Protein AF-A0A1M2V2G9-F1 (afdb_monomer_lite)

Radius of gyration: 17.36 Å; chains: 1; bounding box: 31×29×55 Å

InterPro domains:
  IPR047151 Zinc phosphodiesterase ELAC protein 2-like [PTHR12553] (1-68)

Foldseek 3Di:
DQDQAAEDEDDDDPDDADDDDDPPDPDDVRDHLYAYDDPPDDDDRVCSNVRVVCSVVVRVVSVVVPPPDDPPPPVVVVD

pLDDT: mean 75.89, std 16.1, range [44.34, 96.0]

Sequence (79 aa):
MNAQNVLLTHFSARYPGMPPRRGDGPSAGGDPVVGIAFDFTRLRLGDMWKLNAYLPAIHQMFDEFGEEDPMEIDLTKLQ

Secondary structure (DSSP, 8-state):
---SEEEE-----SS--PPPPPP-----TT--EEEE--TT----GGGTTHHHHHHHHHHHHHHHHTTS------GGGG-

Organism: Trametes pubescens (NCBI:txid154538)

Structure (mmCIF, N/CA/C/O backbone):
data_AF-A0A1M2V2G9-F1
#
_entry.id   AF-A0A1M2V2G9-F1
#
loop_
_atom_site.group_PDB
_atom_site.id
_atom_site.type_symbol
_atom_site.label_atom_id
_atom_site.label_alt_id
_atom_site.label_comp_id
_atom_site.label_asym_id
_atom_site.label_entity_id
_atom_site.label_seq_id
_atom_site.pdbx_PDB_ins_code
_atom_site.Cartn_x
_atom_site.Cartn_y
_atom_site.Cartn_z
_atom_site.occupancy
_atom_site.B_iso_or_equiv
_atom_site.auth_seq_id
_atom_site.auth_comp_id
_atom_site.auth_asym_id
_atom_site.auth_atom_id
_atom_site.pdbx_PDB_model_num
ATOM 1 N N . MET A 1 1 ? -8.764 12.252 11.677 1.00 67.00 1 MET A N 1
ATOM 2 C CA . MET A 1 1 ? -9.459 10.960 11.476 1.00 67.00 1 MET A CA 1
ATOM 3 C C . MET A 1 1 ? -8.848 9.949 12.437 1.00 67.00 1 MET A C 1
ATOM 5 O O . MET A 1 1 ? -7.633 9.859 12.460 1.00 67.00 1 MET A O 1
ATOM 9 N N . ASN A 1 2 ? -9.649 9.245 13.244 1.00 86.00 2 ASN A N 1
ATOM 10 C CA . ASN A 1 2 ? -9.185 8.226 14.203 1.00 86.00 2 ASN A CA 1
ATOM 11 C C . ASN A 1 2 ? -9.341 6.813 13.608 1.00 86.00 2 ASN A C 1
ATOM 13 O O . ASN A 1 2 ? -10.028 5.956 14.162 1.00 86.00 2 ASN A O 1
ATOM 17 N N . ALA A 1 3 ? -8.830 6.622 12.390 1.00 89.75 3 ALA A N 1
ATOM 18 C CA . ALA A 1 3 ? -8.932 5.343 11.696 1.00 89.75 3 ALA A CA 1
ATOM 19 C C . ALA A 1 3 ? -7.937 4.351 12.308 1.00 89.75 3 ALA A C 1
ATOM 21 O O . ALA A 1 3 ? -6.816 4.734 12.605 1.00 89.75 3 ALA A O 1
ATOM 22 N N . GLN A 1 4 ? -8.331 3.087 12.467 1.00 90.00 4 GLN A N 1
ATOM 23 C CA . GLN A 1 4 ? -7.427 2.024 12.935 1.00 90.00 4 GLN A CA 1
ATOM 24 C C . GLN A 1 4 ? -6.601 1.421 11.792 1.00 90.00 4 GLN A C 1
ATOM 26 O O . GLN A 1 4 ? -5.510 0.906 12.010 1.00 90.00 4 GLN A O 1
ATOM 31 N N . ASN A 1 5 ? -7.129 1.485 10.569 1.00 91.69 5 ASN A N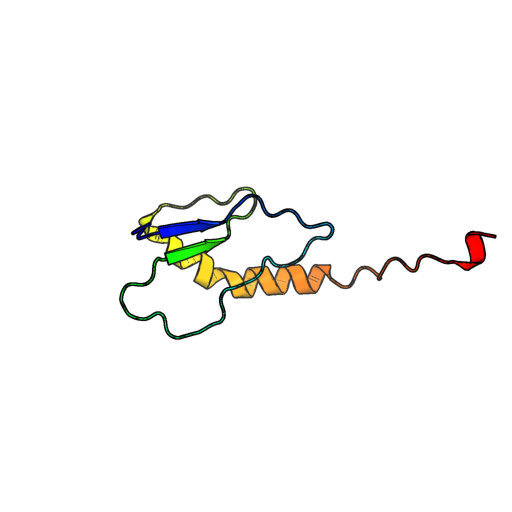 1
ATOM 32 C CA . ASN A 1 5 ? -6.499 0.968 9.365 1.00 91.69 5 ASN A CA 1
ATOM 33 C C . ASN A 1 5 ? -6.629 2.013 8.255 1.00 91.69 5 ASN A C 1
ATOM 35 O O . ASN A 1 5 ? -7.708 2.578 8.060 1.00 91.69 5 ASN A O 1
ATOM 39 N N . VAL A 1 6 ? -5.543 2.263 7.531 1.00 92.25 6 VAL A N 1
ATOM 40 C CA . VAL A 1 6 ? -5.477 3.222 6.425 1.00 92.25 6 VAL A CA 1
ATOM 41 C C . VAL A 1 6 ? -4.889 2.511 5.214 1.00 92.25 6 VAL A C 1
ATOM 43 O O . VAL A 1 6 ? -3.744 2.069 5.245 1.00 92.25 6 VAL A O 1
ATOM 46 N N . LEU A 1 7 ? -5.679 2.391 4.147 1.00 92.12 7 LEU A N 1
ATOM 47 C CA . LEU A 1 7 ? -5.233 1.825 2.877 1.00 92.12 7 LEU A CA 1
ATOM 48 C C . LEU A 1 7 ? -4.978 2.963 1.890 1.00 92.12 7 LEU A C 1
ATOM 50 O O . LEU A 1 7 ? -5.906 3.673 1.503 1.00 92.12 7 LEU A O 1
ATOM 54 N N . LEU A 1 8 ? -3.719 3.142 1.506 1.00 91.31 8 LEU A N 1
ATOM 55 C CA . LEU A 1 8 ? -3.300 4.123 0.514 1.00 91.31 8 LEU A CA 1
ATOM 56 C C . LEU A 1 8 ? -3.390 3.497 -0.878 1.00 91.31 8 LEU A C 1
ATOM 58 O O . LEU A 1 8 ? -2.937 2.375 -1.090 1.00 91.31 8 LEU A O 1
ATOM 62 N N . THR A 1 9 ? -3.987 4.215 -1.820 1.00 91.94 9 THR A N 1
ATOM 63 C CA . THR A 1 9 ? -4.233 3.748 -3.188 1.00 91.94 9 THR A CA 1
ATOM 64 C C . THR A 1 9 ? -4.171 4.925 -4.161 1.00 91.94 9 THR A C 1
ATOM 66 O O . THR A 1 9 ? -4.020 6.070 -3.733 1.00 91.94 9 THR A O 1
ATOM 69 N N . HIS A 1 10 ? -4.327 4.646 -5.457 1.00 91.00 10 HIS A N 1
ATOM 70 C CA . HIS A 1 10 ? -4.406 5.647 -6.520 1.00 91.00 10 HIS A CA 1
ATOM 71 C C . HIS A 1 10 ? -3.130 6.509 -6.626 1.00 91.00 10 HIS A C 1
ATOM 73 O O . HIS A 1 10 ? -3.174 7.740 -6.690 1.00 91.00 10 HIS A O 1
ATOM 79 N N . PHE A 1 11 ? -1.968 5.851 -6.643 1.00 85.75 11 PHE A N 1
ATOM 80 C CA . PHE A 1 11 ? -0.676 6.505 -6.836 1.00 85.75 11 PHE A CA 1
ATOM 81 C C . PHE A 1 11 ? -0.468 6.860 -8.311 1.00 85.75 11 PHE A C 1
ATOM 83 O O . PHE A 1 11 ? -0.490 5.988 -9.174 1.00 85.75 11 PHE A O 1
ATOM 90 N N . SER A 1 12 ? -0.234 8.138 -8.608 1.00 81.81 12 SER A N 1
ATOM 91 C CA . SER A 1 12 ? 0.189 8.582 -9.936 1.00 81.81 12 SER A CA 1
ATOM 92 C C . SER A 1 12 ? 1.716 8.601 -10.005 1.00 81.81 12 SER A C 1
ATOM 94 O O . SER A 1 12 ? 2.348 9.449 -9.371 1.00 81.81 12 SER A O 1
ATOM 96 N N . ALA A 1 13 ? 2.307 7.698 -10.781 1.00 73.62 13 ALA A N 1
ATOM 97 C CA . ALA A 1 13 ? 3.737 7.683 -11.071 1.00 73.62 13 ALA A CA 1
ATOM 98 C C . ALA A 1 13 ? 3.959 7.609 -12.587 1.00 73.62 13 ALA A C 1
ATOM 100 O O . ALA A 1 13 ? 3.194 6.964 -13.301 1.00 73.62 13 ALA A O 1
ATOM 101 N N . ARG A 1 14 ? 4.987 8.307 -13.084 1.00 69.12 14 ARG A N 1
ATOM 1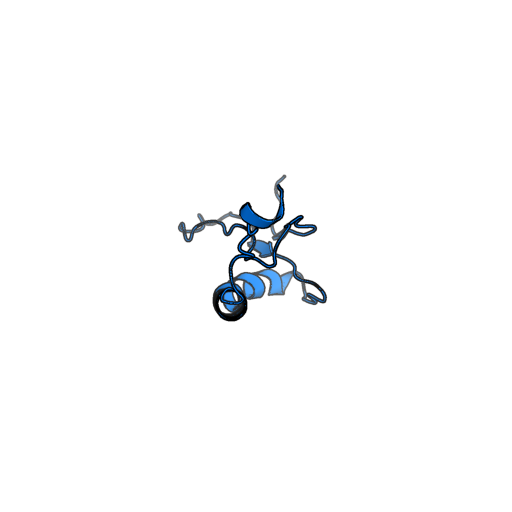02 C CA . ARG A 1 14 ? 5.341 8.313 -14.515 1.00 69.12 14 ARG A CA 1
ATOM 103 C C . ARG A 1 14 ? 6.122 7.063 -14.931 1.00 69.12 14 ARG A C 1
ATOM 105 O O . ARG A 1 14 ? 6.060 6.680 -16.090 1.00 69.12 14 ARG A O 1
ATOM 112 N N . TYR A 1 15 ? 6.816 6.444 -13.980 1.00 68.25 15 TYR A N 1
ATOM 113 C CA . TYR A 1 15 ? 7.582 5.213 -14.147 1.00 68.25 15 TYR A CA 1
ATOM 114 C C . TYR A 1 15 ? 7.213 4.236 -13.026 1.00 68.25 15 TYR A C 1
ATOM 116 O O . TYR A 1 15 ? 6.845 4.700 -11.938 1.00 68.25 15 TYR A O 1
ATOM 124 N N . PRO A 1 16 ? 7.283 2.916 -13.273 1.00 66.44 16 PRO A N 1
ATOM 125 C CA . PRO A 1 16 ? 7.103 1.922 -12.226 1.00 66.44 16 PRO A CA 1
ATOM 126 C C . PRO A 1 16 ? 8.183 2.139 -11.165 1.00 66.44 16 PRO A C 1
ATOM 128 O O . PRO A 1 16 ? 9.374 2.062 -11.438 1.00 66.44 16 PRO A O 1
ATOM 131 N N . GLY A 1 17 ? 7.757 2.483 -9.958 1.00 71.00 17 GLY A N 1
ATOM 132 C CA . GLY A 1 17 ? 8.647 2.773 -8.849 1.00 71.00 17 GLY A CA 1
ATOM 133 C C . GLY A 1 17 ? 7.905 2.590 -7.541 1.00 71.00 17 GLY A C 1
ATOM 134 O O . GLY A 1 17 ? 6.677 2.721 -7.482 1.00 71.00 17 GLY A O 1
ATOM 135 N N . MET A 1 18 ? 8.650 2.269 -6.491 1.00 78.44 18 MET A N 1
ATOM 136 C CA . MET A 1 18 ? 8.052 2.028 -5.190 1.00 78.44 18 MET A CA 1
ATOM 137 C C . MET A 1 18 ? 7.377 3.307 -4.657 1.00 78.44 18 MET A C 1
ATOM 139 O O . MET A 1 18 ? 8.022 4.358 -4.596 1.00 78.44 18 MET A O 1
ATOM 143 N N . PRO A 1 19 ? 6.103 3.250 -4.220 1.00 73.25 19 PRO A N 1
ATOM 144 C CA . PRO A 1 19 ? 5.471 4.382 -3.556 1.00 73.25 19 PRO A CA 1
ATOM 145 C C . PRO A 1 19 ? 6.204 4.741 -2.249 1.00 73.25 19 PRO A C 1
ATOM 147 O O . PRO A 1 19 ? 6.746 3.856 -1.580 1.00 73.25 19 PRO A O 1
ATOM 150 N N . PRO A 1 20 ? 6.206 6.021 -1.835 1.00 68.69 20 PRO A N 1
ATOM 151 C CA . PRO A 1 20 ? 6.931 6.462 -0.649 1.00 68.69 20 PRO A CA 1
ATOM 152 C C . PRO A 1 20 ? 6.461 5.720 0.609 1.00 68.69 20 PRO A C 1
ATOM 154 O O . PRO A 1 20 ? 5.280 5.736 0.968 1.00 68.69 20 PRO A O 1
ATOM 157 N N . ARG A 1 21 ? 7.409 5.080 1.298 1.00 68.12 21 ARG A N 1
ATOM 158 C CA . ARG A 1 21 ? 7.182 4.359 2.555 1.00 68.12 21 ARG A CA 1
ATOM 159 C C . ARG A 1 21 ? 7.280 5.329 3.737 1.00 68.12 21 ARG A C 1
ATOM 161 O O . ARG A 1 21 ? 8.144 6.205 3.761 1.00 68.12 21 ARG A O 1
ATOM 168 N N . ARG A 1 22 ? 6.446 5.146 4.766 1.00 63.91 22 ARG A N 1
ATOM 169 C CA . ARG A 1 22 ? 6.762 5.698 6.095 1.00 63.91 22 ARG A CA 1
ATOM 170 C C . ARG A 1 22 ? 8.023 4.999 6.612 1.00 63.91 22 ARG A C 1
ATOM 172 O O . ARG A 1 22 ? 8.076 3.775 6.599 1.00 63.91 22 ARG A O 1
ATOM 179 N N . GLY A 1 23 ? 9.019 5.767 7.049 1.00 57.66 23 GLY A N 1
ATOM 180 C CA . GLY A 1 23 ? 10.234 5.205 7.644 1.00 57.66 23 GLY A CA 1
ATOM 181 C C . GLY A 1 23 ? 9.919 4.280 8.822 1.00 57.66 23 GLY A C 1
ATOM 182 O O . GLY A 1 23 ? 8.874 4.427 9.459 1.00 57.66 23 GLY A O 1
ATOM 183 N N . ASP A 1 24 ? 10.836 3.354 9.109 1.00 54.25 24 ASP A N 1
ATOM 184 C CA . ASP A 1 24 ? 10.748 2.340 10.174 1.00 54.25 24 ASP A CA 1
ATOM 185 C C . ASP A 1 24 ? 10.898 2.943 11.582 1.00 54.25 24 ASP A C 1
ATOM 187 O O . ASP A 1 24 ? 11.650 2.458 12.427 1.00 54.25 24 ASP A O 1
ATOM 191 N N . GLY A 1 25 ? 10.206 4.051 11.838 1.00 52.19 25 GLY A N 1
ATOM 192 C CA . GLY A 1 25 ? 10.072 4.599 13.173 1.00 52.19 25 GLY A CA 1
ATOM 193 C C . GLY A 1 25 ? 9.250 3.640 14.036 1.00 52.19 25 GLY A C 1
ATOM 194 O O . GLY A 1 25 ? 8.308 3.022 13.531 1.00 52.19 25 GLY A O 1
ATOM 195 N N . PRO A 1 26 ? 9.575 3.497 15.331 1.00 47.47 26 PRO A N 1
ATOM 196 C CA . PRO A 1 26 ? 8.766 2.698 16.236 1.00 47.47 26 PRO A CA 1
AT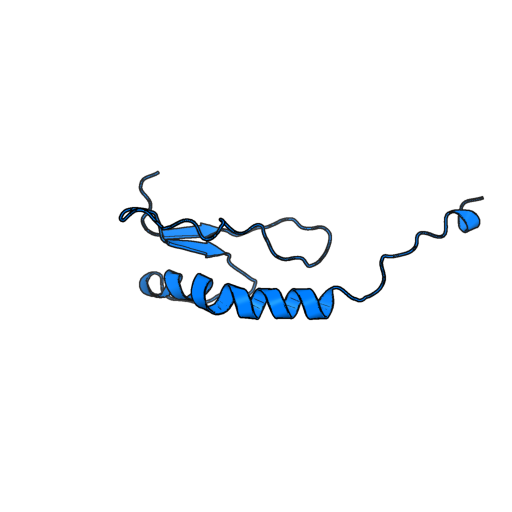OM 197 C C . PRO A 1 26 ? 7.336 3.231 16.202 1.00 47.47 26 PRO A C 1
ATOM 199 O O . PRO A 1 26 ? 7.099 4.396 16.521 1.00 47.47 26 PRO A O 1
ATOM 202 N N . SER A 1 27 ? 6.393 2.384 15.788 1.00 56.72 27 SER A N 1
ATOM 203 C CA . SER A 1 27 ? 4.978 2.716 15.868 1.00 56.72 27 SER A CA 1
ATOM 204 C C . SER A 1 27 ? 4.659 2.905 17.344 1.00 56.72 27 SER A C 1
ATOM 206 O O . SER A 1 27 ? 4.739 1.953 18.129 1.00 56.72 27 SER A O 1
ATOM 208 N N . ALA A 1 28 ? 4.369 4.137 17.750 1.00 58.25 28 ALA A N 1
ATOM 209 C CA . ALA A 1 28 ? 3.896 4.373 19.099 1.00 58.25 28 ALA A CA 1
ATOM 210 C C . ALA A 1 28 ? 2.572 3.611 19.224 1.00 58.25 28 ALA A C 1
ATOM 212 O O . ALA A 1 28 ? 1.736 3.668 18.320 1.00 58.25 28 ALA A O 1
ATOM 213 N N . GLY A 1 29 ? 2.399 2.833 20.297 1.00 59.72 29 GLY A N 1
ATOM 214 C CA . GLY A 1 29 ? 1.177 2.057 20.506 1.00 59.72 29 GLY A CA 1
ATOM 215 C C . GLY A 1 29 ? -0.049 2.961 20.363 1.00 59.72 29 GLY A C 1
ATOM 216 O O . GLY A 1 29 ? -0.267 3.830 21.202 1.00 59.72 29 GLY A O 1
ATOM 217 N N . GLY A 1 30 ? -0.803 2.793 19.273 1.00 73.31 30 GLY A N 1
ATOM 218 C CA . GLY A 1 30 ? -1.907 3.683 18.901 1.00 73.31 30 GLY A CA 1
ATOM 219 C C . GLY A 1 30 ? -1.884 4.188 17.455 1.00 73.31 30 GLY A C 1
ATOM 220 O O . GLY A 1 30 ? -2.903 4.701 16.996 1.00 73.31 30 GLY A O 1
ATOM 221 N N . ASP A 1 31 ? -0.783 4.025 16.720 1.00 82.19 31 ASP A N 1
ATOM 222 C CA . ASP A 1 31 ? -0.755 4.363 15.294 1.00 82.19 31 ASP A CA 1
ATOM 223 C C . ASP A 1 31 ? -1.648 3.426 14.452 1.00 82.19 31 ASP A C 1
ATOM 225 O O . ASP A 1 31 ? -1.736 2.225 14.731 1.00 82.19 31 ASP A O 1
ATOM 229 N N . PRO A 1 32 ? -2.290 3.939 13.384 1.00 88.12 32 PRO A N 1
ATOM 230 C CA . PRO A 1 32 ? -3.039 3.105 12.456 1.00 88.12 32 PRO A CA 1
ATOM 231 C C . PRO A 1 32 ? -2.137 2.131 11.703 1.00 88.12 32 PRO A C 1
ATOM 233 O O . PRO A 1 32 ? -1.020 2.472 11.307 1.00 88.12 32 PRO A O 1
ATOM 236 N N . VAL A 1 33 ? -2.681 0.962 11.364 1.00 88.62 33 VAL A N 1
ATOM 237 C CA . VAL A 1 33 ? -2.070 0.085 10.362 1.00 88.62 33 VAL A CA 1
ATOM 238 C C . VAL A 1 33 ? -2.185 0.766 9.004 1.00 88.62 33 VAL A C 1
ATOM 240 O O . VAL A 1 33 ? -3.272 0.859 8.431 1.00 88.62 33 VAL A O 1
ATOM 243 N N . VAL A 1 34 ? -1.063 1.255 8.488 1.00 89.00 34 VAL A N 1
ATOM 244 C CA . VAL A 1 34 ? -0.985 1.844 7.150 1.00 89.00 34 VAL A CA 1
ATOM 245 C C . VAL A 1 34 ? -0.509 0.779 6.171 1.00 89.00 34 VAL A C 1
ATOM 247 O O . VAL A 1 34 ? 0.504 0.131 6.425 1.00 89.00 34 VAL A O 1
ATOM 250 N N . GLY A 1 35 ? -1.238 0.597 5.072 1.00 89.56 35 GLY A N 1
ATOM 251 C CA . GLY A 1 35 ? -0.868 -0.299 3.977 1.00 89.56 35 GL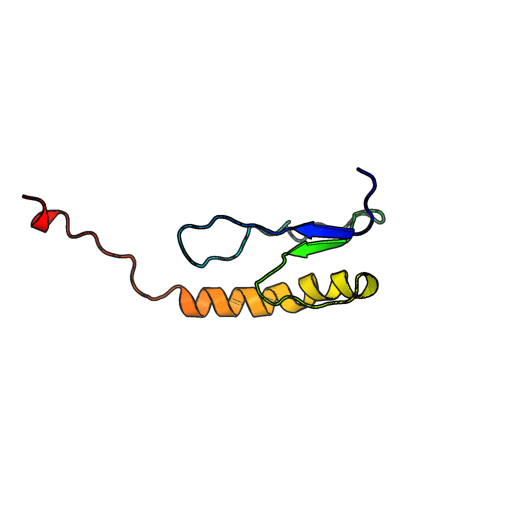Y A CA 1
ATOM 252 C C . GLY A 1 35 ? -0.958 0.400 2.623 1.00 89.56 35 GLY A C 1
ATOM 253 O O . GLY A 1 35 ? -1.757 1.319 2.443 1.00 89.56 35 GLY A O 1
ATOM 254 N N . ILE A 1 36 ? -0.145 -0.050 1.671 1.00 90.12 36 ILE A N 1
ATOM 255 C CA . ILE A 1 36 ? -0.146 0.403 0.275 1.00 90.12 36 ILE A CA 1
ATOM 256 C C . ILE A 1 36 ? -0.873 -0.657 -0.556 1.00 90.12 36 ILE A C 1
ATOM 258 O O . ILE A 1 36 ? -0.553 -1.842 -0.463 1.00 90.12 36 ILE A O 1
ATOM 262 N N . ALA A 1 37 ? -1.867 -0.243 -1.338 1.00 91.19 37 ALA A N 1
ATOM 263 C CA . ALA A 1 37 ? -2.551 -1.112 -2.283 1.00 91.19 37 ALA A CA 1
ATOM 264 C C . ALA A 1 37 ? -1.809 -1.134 -3.624 1.00 91.19 37 ALA A C 1
ATOM 266 O O . ALA A 1 37 ? -1.489 -0.083 -4.177 1.00 91.19 37 ALA A O 1
ATOM 267 N N . PHE A 1 38 ? -1.613 -2.338 -4.154 1.00 88.62 38 PHE A N 1
ATOM 268 C CA . PHE A 1 38 ? -1.230 -2.594 -5.542 1.00 88.62 38 PHE A CA 1
ATOM 269 C C . PHE A 1 38 ? -2.425 -3.151 -6.319 1.00 88.62 38 PHE A C 1
ATOM 271 O O . PHE A 1 38 ? -3.404 -3.617 -5.720 1.00 88.62 38 PHE A O 1
ATOM 278 N N . ASP A 1 39 ? -2.344 -3.153 -7.644 1.00 88.94 39 ASP A N 1
ATOM 279 C CA . ASP A 1 39 ? -3.375 -3.764 -8.477 1.00 88.94 39 ASP A CA 1
ATOM 280 C C . ASP A 1 39 ? -3.614 -5.223 -8.064 1.00 88.94 39 ASP A C 1
ATOM 282 O O . ASP A 1 39 ? -2.695 -5.957 -7.702 1.00 88.94 39 ASP A O 1
ATOM 286 N N . PHE A 1 40 ? -4.887 -5.622 -8.048 1.00 92.50 40 PHE A N 1
ATOM 287 C CA . PHE A 1 40 ? -5.346 -6.938 -7.582 1.00 92.50 40 PHE A CA 1
ATOM 288 C C . PHE A 1 40 ? -5.083 -7.269 -6.103 1.00 92.50 40 PHE A C 1
ATOM 290 O O . PHE A 1 40 ? -5.299 -8.408 -5.678 1.00 92.50 40 PHE A O 1
ATOM 297 N N . THR A 1 41 ? -4.707 -6.290 -5.278 1.00 91.94 41 THR A N 1
ATOM 298 C CA . THR A 1 41 ? -4.593 -6.483 -3.827 1.00 91.94 41 THR A CA 1
ATOM 299 C C . THR A 1 41 ? -5.931 -6.934 -3.229 1.00 91.94 41 THR A C 1
ATOM 301 O O . THR A 1 41 ? -6.919 -6.199 -3.233 1.00 91.94 41 THR A O 1
ATOM 304 N N . ARG A 1 42 ? -5.964 -8.153 -2.675 1.00 94.88 42 ARG A N 1
ATOM 305 C CA . ARG A 1 42 ? -7.130 -8.736 -1.997 1.00 94.88 42 ARG A CA 1
ATOM 306 C C . ARG A 1 42 ? -6.730 -9.256 -0.623 1.00 94.88 42 ARG A C 1
ATOM 308 O O . ARG A 1 42 ? -5.971 -10.211 -0.509 1.00 94.88 42 ARG A O 1
ATOM 315 N N . LEU A 1 43 ? -7.298 -8.669 0.424 1.00 93.25 43 LEU A N 1
ATOM 316 C CA . LEU A 1 43 ? -7.060 -9.070 1.809 1.00 93.25 43 LEU A CA 1
ATOM 317 C C . LEU A 1 43 ? -8.282 -8.796 2.685 1.00 93.25 43 LEU A C 1
ATOM 319 O O . LEU A 1 43 ? -9.193 -8.059 2.305 1.00 93.25 43 LEU A O 1
ATOM 323 N N . ARG A 1 44 ? -8.292 -9.387 3.879 1.00 96.00 44 ARG A N 1
ATOM 324 C CA . ARG A 1 44 ? -9.236 -9.021 4.939 1.00 96.00 44 ARG A CA 1
ATOM 325 C C . ARG A 1 44 ? -8.684 -7.830 5.715 1.00 96.00 44 ARG A C 1
ATOM 327 O O . ARG A 1 44 ? -7.477 -7.719 5.891 1.00 96.00 44 ARG A O 1
ATOM 334 N N . LEU A 1 45 ? -9.567 -6.990 6.251 1.00 92.00 45 LEU A N 1
ATOM 335 C CA . LEU A 1 45 ? -9.173 -5.809 7.028 1.00 92.00 45 LEU A CA 1
ATOM 336 C C . LEU A 1 45 ? -8.245 -6.161 8.208 1.00 92.00 45 LEU A C 1
ATOM 338 O O . LEU A 1 45 ? -7.226 -5.512 8.401 1.00 92.00 45 LEU A O 1
ATOM 342 N N . GLY A 1 46 ? -8.541 -7.244 8.938 1.00 92.81 46 GLY A N 1
ATOM 343 C CA . GLY A 1 46 ? -7.705 -7.725 10.051 1.00 92.81 46 GLY A CA 1
ATOM 344 C C . GLY A 1 46 ? -6.327 -8.262 9.640 1.00 92.81 46 GLY A C 1
ATOM 345 O O . GLY A 1 46 ? -5.469 -8.468 10.491 1.00 92.81 46 GLY A O 1
ATOM 346 N N . ASP A 1 47 ? -6.098 -8.459 8.343 1.00 94.38 47 ASP A N 1
ATOM 347 C CA . ASP A 1 47 ? -4.837 -8.926 7.773 1.00 94.38 47 ASP A CA 1
ATOM 348 C C . ASP A 1 47 ? -4.013 -7.784 7.145 1.00 94.38 47 ASP A C 1
ATOM 350 O O . ASP A 1 47 ? -2.965 -8.049 6.561 1.00 94.38 47 ASP A O 1
ATOM 354 N N . MET A 1 48 ? -4.439 -6.515 7.266 1.00 91.94 48 MET A N 1
ATOM 355 C CA . MET A 1 48 ? -3.758 -5.364 6.642 1.00 91.94 48 MET A CA 1
ATOM 356 C C . MET A 1 48 ? -2.289 -5.212 7.033 1.00 91.94 48 MET A C 1
ATOM 358 O O . MET A 1 48 ? -1.483 -4.768 6.220 1.00 91.94 48 MET A O 1
ATOM 362 N N . TRP A 1 49 ? -1.915 -5.647 8.234 1.00 89.25 49 TRP A N 1
ATOM 363 C CA . TRP A 1 49 ? -0.529 -5.633 8.699 1.00 89.25 49 TRP A CA 1
ATOM 364 C C . TRP A 1 49 ? 0.410 -6.463 7.804 1.00 89.25 49 TRP A C 1
ATOM 366 O O . TRP A 1 49 ? 1.598 -6.154 7.712 1.00 89.25 49 TRP A O 1
ATOM 376 N N . LYS A 1 50 ? -0.112 -7.477 7.095 1.00 91.25 50 LYS A N 1
ATOM 377 C CA . LYS A 1 50 ? 0.673 -8.322 6.182 1.00 91.25 50 LYS A CA 1
ATOM 378 C C . LYS A 1 50 ? 1.209 -7.548 4.982 1.00 91.25 50 LYS A C 1
ATOM 380 O O . LYS A 1 50 ? 2.265 -7.909 4.474 1.00 91.25 50 LYS A O 1
ATOM 385 N N . LEU A 1 51 ? 0.544 -6.468 4.560 1.00 89.56 51 LEU A N 1
ATOM 386 C CA . LEU A 1 51 ? 1.042 -5.612 3.476 1.00 89.56 51 LEU A CA 1
ATOM 387 C C . LEU A 1 51 ? 2.436 -5.057 3.800 1.00 89.56 51 LEU A C 1
ATOM 389 O O . LEU A 1 51 ? 3.288 -5.003 2.922 1.00 89.56 51 LEU A O 1
ATOM 393 N N . ASN A 1 52 ? 2.698 -4.742 5.072 1.00 87.38 52 ASN A N 1
ATOM 394 C CA . ASN A 1 52 ? 4.007 -4.265 5.522 1.00 87.38 52 ASN A CA 1
ATOM 395 C C . ASN A 1 52 ? 5.045 -5.391 5.611 1.00 87.38 52 ASN A C 1
ATOM 397 O O . ASN A 1 52 ? 6.224 -5.148 5.373 1.00 87.38 52 ASN A O 1
ATOM 401 N N . ALA A 1 53 ? 4.615 -6.622 5.905 1.00 89.44 53 ALA A N 1
ATOM 402 C CA . ALA A 1 53 ? 5.499 -7.787 5.945 1.00 89.44 53 ALA A CA 1
ATOM 403 C C . ALA A 1 53 ? 6.026 -8.170 4.551 1.00 89.44 53 ALA A C 1
ATOM 405 O O . ALA A 1 53 ? 7.181 -8.565 4.423 1.00 89.44 53 ALA A O 1
ATOM 406 N N . TYR A 1 54 ? 5.198 -8.029 3.509 1.00 88.25 54 TYR A N 1
ATOM 407 C CA . TYR A 1 54 ? 5.591 -8.321 2.125 1.00 88.25 54 TYR A CA 1
ATOM 408 C C . TYR A 1 54 ? 6.243 -7.136 1.404 1.00 88.25 54 TYR A C 1
ATOM 410 O O . TYR A 1 54 ? 6.866 -7.329 0.363 1.00 88.25 54 TYR A O 1
ATOM 418 N N . LEU A 1 55 ? 6.140 -5.923 1.954 1.00 86.62 55 LEU A N 1
ATOM 419 C CA . LEU A 1 55 ? 6.649 -4.705 1.326 1.00 86.62 55 LEU A CA 1
ATOM 420 C C . LEU A 1 55 ? 8.140 -4.766 0.935 1.00 86.62 55 LEU A C 1
ATOM 422 O O . LEU A 1 55 ? 8.453 -4.305 -0.159 1.00 86.62 55 LEU A O 1
ATOM 426 N N . PRO A 1 56 ? 9.055 -5.351 1.740 1.00 85.25 56 PRO A N 1
ATOM 427 C CA . PRO A 1 56 ? 10.456 -5.505 1.339 1.00 85.25 56 PRO A CA 1
ATOM 428 C C . PRO A 1 56 ? 10.643 -6.398 0.106 1.00 85.25 56 PRO A C 1
ATOM 430 O O . PRO A 1 56 ? 11.442 -6.076 -0.764 1.00 85.25 56 PRO A O 1
ATOM 433 N N . ALA A 1 57 ? 9.880 -7.491 -0.002 1.00 88.62 57 ALA A N 1
ATOM 434 C CA . ALA A 1 57 ? 9.948 -8.384 -1.159 1.00 88.62 57 ALA A CA 1
ATOM 435 C C . ALA A 1 57 ? 9.380 -7.718 -2.420 1.00 88.62 57 ALA A C 1
ATOM 437 O O . ALA A 1 57 ? 9.928 -7.871 -3.505 1.00 88.62 57 ALA A O 1
ATOM 438 N N . ILE A 1 58 ? 8.305 -6.936 -2.270 1.00 85.94 58 ILE A N 1
ATOM 439 C CA . ILE A 1 58 ? 7.744 -6.140 -3.367 1.00 85.94 58 ILE A CA 1
ATOM 440 C C . ILE A 1 58 ? 8.754 -5.081 -3.824 1.00 85.94 58 ILE A C 1
ATOM 442 O O . ILE A 1 58 ? 8.940 -4.911 -5.022 1.00 85.94 58 ILE A O 1
ATOM 446 N N . HIS A 1 59 ? 9.436 -4.407 -2.892 1.00 83.38 59 HIS A N 1
ATOM 447 C CA . HIS A 1 59 ? 10.478 -3.430 -3.220 1.00 83.38 59 HIS A CA 1
ATOM 448 C C . HIS A 1 59 ? 11.588 -4.047 -4.073 1.00 83.38 59 HIS A C 1
ATOM 450 O O . HIS A 1 59 ? 11.922 -3.496 -5.114 1.00 83.38 59 HIS A O 1
ATOM 456 N N . GLN A 1 60 ? 12.092 -5.219 -3.675 1.00 85.00 60 GLN A N 1
ATOM 457 C CA . GLN A 1 60 ? 13.119 -5.931 -4.435 1.00 85.00 60 GLN A CA 1
ATOM 458 C C . GLN A 1 60 ? 12.685 -6.201 -5.884 1.00 85.00 60 GLN A C 1
ATOM 460 O O . GLN A 1 60 ? 13.487 -6.039 -6.796 1.00 85.00 60 GLN A O 1
ATOM 465 N N . MET A 1 61 ? 11.416 -6.555 -6.117 1.00 83.56 61 MET A N 1
ATOM 466 C CA . MET A 1 61 ? 10.915 -6.735 -7.483 1.00 83.56 61 MET A CA 1
ATOM 467 C C . MET A 1 61 ? 11.037 -5.445 -8.303 1.00 83.56 61 MET A C 1
ATOM 469 O O . MET A 1 61 ? 11.454 -5.501 -9.450 1.00 83.56 61 MET A O 1
ATOM 473 N N . PHE A 1 62 ? 10.708 -4.282 -7.730 1.00 78.69 62 PHE A N 1
ATOM 474 C CA . PHE A 1 62 ? 10.861 -2.998 -8.426 1.00 78.69 62 PHE A CA 1
ATOM 475 C C . PHE A 1 62 ? 12.325 -2.640 -8.704 1.00 78.69 62 PHE A C 1
ATOM 477 O O . PHE A 1 62 ? 12.591 -2.043 -9.745 1.00 78.69 62 PHE A O 1
ATOM 484 N N . ASP A 1 63 ? 13.254 -3.024 -7.826 1.00 78.50 63 ASP A N 1
ATOM 485 C CA . ASP A 1 63 ? 14.691 -2.835 -8.060 1.00 78.50 63 ASP A CA 1
ATOM 486 C C . ASP A 1 63 ? 15.173 -3.678 -9.256 1.00 78.50 63 ASP A C 1
ATOM 488 O O . ASP A 1 63 ? 15.942 -3.191 -10.079 1.00 78.50 63 ASP A O 1
ATOM 492 N N . GLU A 1 64 ? 14.657 -4.903 -9.414 1.00 72.69 64 GLU A N 1
ATOM 493 C CA . GLU A 1 64 ? 14.967 -5.784 -10.555 1.00 72.69 64 GLU A CA 1
ATOM 494 C C . GLU A 1 64 ? 14.424 -5.248 -11.896 1.00 72.69 64 GLU A C 1
ATOM 496 O O . GLU A 1 64 ? 15.021 -5.493 -12.942 1.00 72.69 64 GLU A O 1
ATOM 501 N N . PHE A 1 65 ? 13.324 -4.484 -11.886 1.00 63.00 65 PHE A N 1
ATOM 502 C CA . PHE A 1 65 ? 12.791 -3.814 -13.084 1.00 63.00 65 PHE A CA 1
ATOM 503 C C . PHE A 1 65 ? 13.459 -2.456 -13.381 1.00 63.00 65 PHE A C 1
ATOM 505 O O . PHE A 1 65 ? 13.218 -1.878 -14.440 1.00 63.00 65 PHE A O 1
ATOM 512 N N . GLY A 1 66 ? 14.264 -1.921 -12.458 1.00 56.06 66 GLY A N 1
ATOM 513 C CA . GLY A 1 66 ? 14.835 -0.570 -12.520 1.00 56.06 66 GLY A CA 1
ATOM 514 C C . GLY A 1 66 ? 16.082 -0.405 -13.397 1.00 56.06 66 GLY A C 1
ATOM 515 O O . GLY A 1 66 ? 16.589 0.712 -13.493 1.00 56.06 66 GLY A O 1
ATOM 516 N N . GLU A 1 67 ? 16.572 -1.475 -14.032 1.00 54.47 67 GLU A N 1
ATOM 517 C CA . GLU A 1 67 ? 17.759 -1.468 -14.908 1.00 54.47 67 GLU A CA 1
ATOM 518 C C . GLU A 1 67 ? 17.433 -1.562 -16.415 1.00 54.47 67 GLU A C 1
ATOM 520 O O . GLU A 1 67 ? 18.305 -1.890 -17.215 1.00 54.47 67 GLU A O 1
ATOM 525 N N . GLU A 1 68 ? 16.207 -1.262 -16.856 1.00 53.84 68 GLU A N 1
ATOM 526 C CA . GLU A 1 68 ? 15.998 -0.927 -18.273 1.00 53.84 68 GLU A CA 1
ATOM 527 C C . GLU A 1 68 ? 16.338 0.555 -18.474 1.00 53.84 68 GLU A C 1
ATOM 529 O O . GLU A 1 68 ? 15.597 1.431 -18.032 1.00 53.84 68 GLU A O 1
ATOM 534 N N . ASP A 1 69 ? 17.519 0.776 -19.065 1.00 47.47 69 ASP A N 1
ATOM 535 C CA . ASP A 1 69 ? 18.206 2.027 -19.409 1.00 47.47 69 ASP A CA 1
ATOM 536 C C . ASP A 1 69 ? 17.428 3.336 -19.162 1.00 47.47 69 ASP A C 1
ATOM 538 O O . ASP A 1 69 ? 16.322 3.517 -19.690 1.00 47.47 69 ASP A O 1
ATOM 542 N N . PRO A 1 70 ? 18.026 4.346 -18.487 1.00 46.09 70 PRO A N 1
ATOM 543 C CA . PRO A 1 70 ? 17.499 5.698 -18.585 1.00 46.09 70 PRO A CA 1
ATOM 544 C C . PRO A 1 70 ? 17.397 6.026 -20.072 1.00 46.09 70 PRO A C 1
ATOM 546 O O . PRO A 1 70 ? 18.408 5.993 -20.765 1.00 46.09 70 PRO A O 1
ATOM 549 N N . MET A 1 71 ? 16.184 6.297 -20.567 1.00 50.50 71 MET A N 1
ATOM 550 C CA . MET A 1 71 ? 15.976 6.757 -21.937 1.00 50.50 71 MET A CA 1
ATOM 551 C C . MET A 1 71 ? 16.899 7.951 -22.180 1.00 50.50 71 MET A C 1
ATOM 553 O O . MET A 1 71 ? 16.583 9.081 -21.795 1.00 50.50 71 MET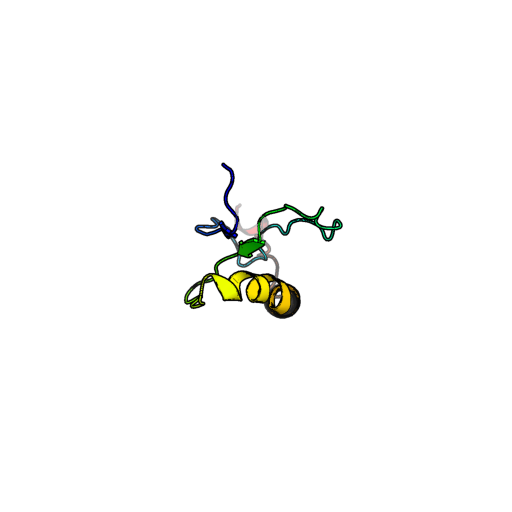 A O 1
ATOM 557 N N . GLU A 1 72 ? 18.052 7.692 -22.791 1.00 47.84 72 GLU A N 1
ATOM 558 C CA . GLU A 1 72 ? 18.986 8.714 -23.207 1.00 47.84 72 GLU A CA 1
ATOM 559 C C . GLU A 1 72 ? 18.285 9.444 -24.347 1.00 47.84 72 GLU A C 1
ATOM 561 O O . GLU A 1 72 ? 18.202 8.975 -25.485 1.00 47.84 72 GLU A O 1
ATOM 566 N N . ILE A 1 73 ? 17.649 10.567 -24.014 1.00 52.22 73 ILE A N 1
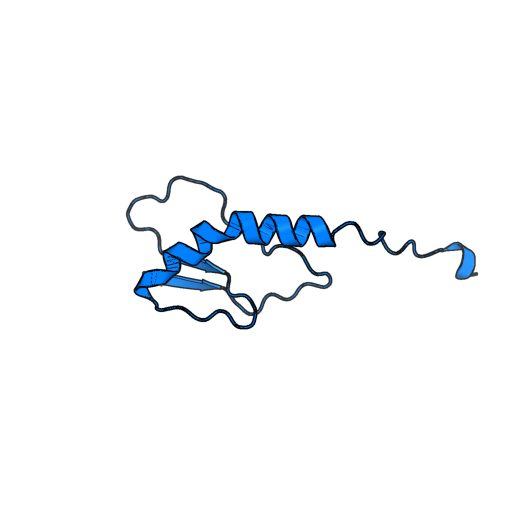ATOM 567 C CA . ILE A 1 73 ? 17.145 11.481 -25.025 1.00 52.22 73 ILE A CA 1
ATOM 568 C C . ILE A 1 73 ? 18.392 12.028 -25.705 1.00 52.22 73 ILE A C 1
ATOM 570 O O . ILE A 1 73 ? 19.056 12.920 -25.181 1.00 52.22 73 ILE A O 1
ATOM 574 N N . ASP A 1 74 ? 18.715 11.454 -26.859 1.00 52.56 74 ASP A N 1
ATOM 575 C CA . ASP A 1 74 ? 19.779 11.915 -27.733 1.00 52.56 74 ASP A CA 1
ATOM 576 C C . ASP A 1 74 ? 19.423 13.316 -28.255 1.00 52.56 74 ASP A C 1
ATOM 578 O O . ASP A 1 74 ? 18.763 13.491 -29.284 1.00 52.56 74 ASP A O 1
ATOM 582 N N . LEU A 1 75 ? 19.837 14.335 -27.498 1.00 58.28 75 LEU A N 1
ATOM 583 C CA . LEU A 1 75 ? 19.629 15.747 -27.817 1.00 58.28 75 LEU A CA 1
ATOM 584 C C . LEU A 1 75 ? 20.316 16.150 -29.134 1.00 58.28 75 LEU A C 1
ATOM 586 O O . LEU A 1 75 ? 19.997 17.209 -29.671 1.00 58.28 75 LEU A O 1
ATOM 590 N N . THR A 1 76 ? 21.208 15.316 -29.687 1.00 57.31 76 THR A N 1
ATOM 591 C CA . THR A 1 76 ? 21.841 15.567 -30.991 1.00 57.31 76 THR A CA 1
ATOM 592 C C . THR A 1 76 ? 20.942 15.220 -32.177 1.00 57.31 76 THR A C 1
ATOM 594 O O . THR A 1 76 ? 21.217 15.657 -33.288 1.00 57.31 76 THR A O 1
ATOM 597 N N . LYS A 1 77 ? 19.824 14.514 -31.954 1.00 49.91 77 LYS A N 1
ATOM 598 C CA . LYS A 1 77 ? 18.797 14.242 -32.982 1.00 49.91 77 LYS A CA 1
ATOM 599 C C . LYS A 1 77 ? 17.681 15.287 -33.032 1.00 49.91 77 LYS A C 1
ATOM 601 O O . LYS A 1 77 ? 16.720 15.120 -33.781 1.00 49.91 77 LYS A O 1
ATOM 606 N N . LEU A 1 78 ? 17.785 16.340 -32.221 1.00 51.06 78 LEU A N 1
ATOM 607 C CA . LEU A 1 78 ? 16.810 17.429 -32.136 1.00 51.06 78 LEU A CA 1
ATOM 608 C C . LEU A 1 78 ? 17.234 18.704 -32.883 1.00 51.06 78 LEU A C 1
ATOM 610 O O . LEU A 1 78 ? 16.503 19.694 -32.817 1.00 51.06 78 LEU A O 1
ATOM 614 N N . GLN A 1 79 ? 18.345 18.681 -33.628 1.00 44.34 79 GLN A N 1
ATOM 615 C CA . GLN A 1 79 ? 18.737 19.740 -34.567 1.00 44.34 79 GLN A CA 1
ATOM 616 C C . GLN A 1 79 ? 19.365 19.177 -35.838 1.00 44.34 79 GLN A C 1
ATOM 618 O O . GLN A 1 79 ? 20.120 18.188 -35.733 1.00 44.34 79 GLN A O 1
#